Protein AF-A0A225WPC3-F1 (afdb_monomer)

Nearest PDB structures (foldseek):
  5moy-assembly1_B  TM=2.773E-01  e=9.665E-02  Homo sapiens
  4jra-assembly1_D  TM=2.714E-01  e=3.408E-01  Homo sapiens
  7uib-assembly1_F  TM=2.631E-01  e=2.078E+00  Homo sapiens
  5jmc-assembly4_H  TM=1.679E-01  e=4.243E-01  Rattus norvegicus
  8jle-assembly1_A  TM=2.451E-01  e=2.588E+00  Homo sapiens

Foldseek 3Di:
DDWDAFDDDDDDDDDDTEGGEDEAEPPDAEEAAQAEAEQAEDEEHAEDHYHAQADYPVVNGGPLDADQRYAYEQYEDEQYAYEYQEHDDADHALNRYYNYYYYNHHYPHDHDDHDNYDPPDDD

Sequence (123 aa):
MYSEIGRFVRENRPHPVNGVRIKTIIGKQGTVTGASYTQNALANVKNAIVIHSDYSKDKGGYTGDASRLVEITDITVAGLSGIADNVYDILVNPKAISGWTFSGITVKGNSRSCSGEPSDVKC

Mean predicted alig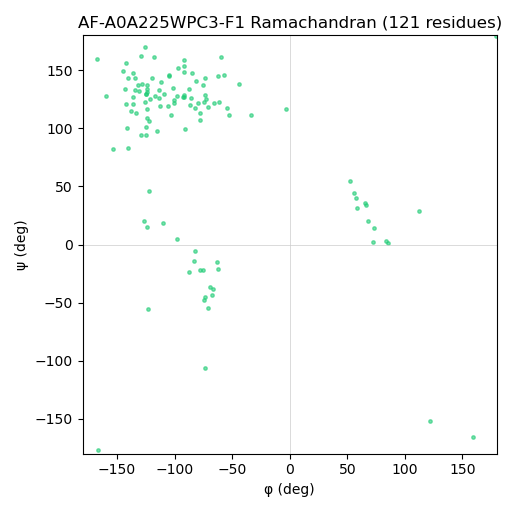ned error: 5.3 Å

Radius of gyration: 13.69 Å; Cα contacts (8 Å, |Δi|>4): 324; chains: 1; bounding box: 31×28×37 Å

Solvent-accessible surface area (backbone atoms only — not comparable to full-atom values): 6737 Å² total; per-residue (Å²): 124,52,74,50,68,47,75,91,71,75,92,88,69,86,86,82,45,43,32,44,37,39,42,32,48,55,98,39,76,53,73,48,65,66,51,72,50,68,70,44,76,40,81,77,22,53,30,37,34,33,40,34,19,18,31,34,78,90,76,71,40,74,70,88,59,46,36,57,52,40,32,46,30,41,34,36,41,31,40,36,32,38,34,20,61,21,45,40,47,32,39,35,25,56,88,20,51,40,67,60,45,74,42,64,74,55,56,49,51,42,77,76,42,76,39,45,67,56,91,83,50,88,120

Secondary structure (DSSP, 8-state):
-EEEEPP---S---S--EEEEEEEETT--EEEE--EEES-EEEEEEEEEEEEEEEETTTTEE-S---SSEEEES-EEES-EEEEEEEEEEE--GGGEE--EEE--EEEEE--EEES--TT---

pLDDT: mean 87.74, std 15.33, range [38.91, 97.88]

Structure (mmCIF, N/CA/C/O backbone):
data_AF-A0A225WPC3-F1
#
_entry.id   AF-A0A225WPC3-F1
#
loop_
_atom_site.group_PDB
_atom_site.id
_atom_site.type_symbol
_atom_site.label_atom_id
_atom_site.label_alt_id
_atom_site.label_comp_id
_atom_site.label_asym_id
_atom_site.label_entity_id
_atom_site.label_seq_id
_atom_site.pdbx_PDB_ins_code
_atom_site.Cartn_x
_atom_site.Cartn_y
_atom_site.Cartn_z
_atom_site.occupancy
_atom_site.B_iso_or_equiv
_atom_site.auth_seq_id
_atom_site.auth_comp_id
_atom_site.auth_asym_id
_atom_site.auth_atom_id
_atom_site.pdbx_PDB_model_num
ATOM 1 N N . MET A 1 1 ? 2.282 -12.640 -8.093 1.00 56.16 1 MET A N 1
ATOM 2 C CA . MET A 1 1 ? 1.499 -11.635 -7.350 1.00 56.16 1 MET A CA 1
ATOM 3 C C . MET A 1 1 ? 0.992 -12.294 -6.081 1.00 56.16 1 MET A C 1
ATOM 5 O O . MET A 1 1 ? 0.623 -13.457 -6.168 1.00 56.16 1 MET A O 1
ATOM 9 N N . TYR A 1 2 ? 1.051 -11.621 -4.930 1.00 57.62 2 TYR A N 1
ATOM 10 C CA . TYR A 1 2 ? 0.551 -12.169 -3.663 1.00 57.62 2 TYR A CA 1
ATOM 11 C C . TYR A 1 2 ? -0.201 -11.067 -2.907 1.00 57.62 2 TYR A C 1
ATOM 13 O O . TYR A 1 2 ? 0.406 -10.067 -2.519 1.00 57.62 2 TYR A O 1
ATOM 21 N N . SER A 1 3 ? -1.507 -11.247 -2.721 1.00 58.72 3 SER A N 1
ATOM 22 C CA . SER A 1 3 ? -2.320 -10.480 -1.778 1.00 58.72 3 SER A CA 1
ATOM 23 C C . SER A 1 3 ? -2.700 -11.406 -0.624 1.00 58.72 3 SER A C 1
ATOM 25 O O . SER A 1 3 ? -3.118 -12.543 -0.833 1.00 58.72 3 SER A O 1
ATOM 27 N N . GLU A 1 4 ? -2.481 -10.953 0.605 1.00 58.50 4 GLU A N 1
ATOM 28 C CA . GLU A 1 4 ? -2.728 -11.742 1.811 1.00 58.50 4 GLU A CA 1
ATOM 29 C C . GLU A 1 4 ? -3.318 -10.836 2.892 1.00 58.50 4 GLU A C 1
ATOM 31 O O . GLU A 1 4 ? -2.921 -9.680 3.043 1.00 58.50 4 GLU A O 1
ATOM 36 N N . ILE A 1 5 ? -4.239 -11.385 3.677 1.00 55.06 5 ILE A N 1
ATOM 37 C CA . ILE A 1 5 ? -4.651 -10.802 4.954 1.00 55.06 5 ILE A CA 1
ATOM 38 C C . ILE A 1 5 ? -3.879 -11.550 6.031 1.00 55.06 5 ILE A C 1
ATOM 40 O O . ILE A 1 5 ? -3.896 -12.785 6.062 1.00 55.06 5 ILE A O 1
ATOM 44 N N . GLY A 1 6 ? -3.196 -10.824 6.913 1.00 52.50 6 GLY A N 1
ATOM 45 C CA . GLY A 1 6 ? -2.623 -11.404 8.118 1.00 52.50 6 GLY A CA 1
ATOM 46 C C . GLY A 1 6 ? -3.696 -12.140 8.909 1.00 52.50 6 GLY A C 1
ATOM 47 O O . GLY A 1 6 ? -4.677 -11.552 9.359 1.00 52.50 6 GLY A O 1
ATOM 48 N N . ARG A 1 7 ? -3.523 -13.452 9.067 1.00 44.00 7 ARG A N 1
ATOM 49 C CA . ARG A 1 7 ? -4.407 -14.289 9.876 1.00 44.00 7 ARG A CA 1
ATOM 50 C C . ARG A 1 7 ? -4.360 -13.795 11.325 1.00 44.00 7 ARG A C 1
ATOM 52 O O . ARG A 1 7 ? -3.288 -13.794 11.927 1.00 44.00 7 ARG A O 1
ATOM 59 N N . PHE A 1 8 ? -5.515 -13.430 11.883 1.00 46.72 8 PHE A N 1
ATOM 60 C CA . PHE A 1 8 ? -5.715 -13.251 13.322 1.00 46.72 8 PHE A CA 1
ATOM 61 C C . PHE A 1 8 ? -5.250 -14.521 14.041 1.00 46.72 8 PHE A C 1
ATOM 63 O O . PHE A 1 8 ? -5.869 -15.577 13.890 1.00 46.72 8 PHE A O 1
ATOM 70 N N . VAL A 1 9 ? -4.157 -14.461 14.798 1.00 41.22 9 VAL A N 1
ATOM 71 C CA . VAL A 1 9 ? -3.727 -15.593 15.623 1.00 41.22 9 VAL A CA 1
ATOM 72 C C . VAL A 1 9 ? -3.358 -15.100 17.011 1.00 41.22 9 VAL A C 1
ATOM 74 O O . VAL A 1 9 ? -2.662 -14.104 17.175 1.00 41.22 9 VAL A O 1
ATOM 77 N N . ARG A 1 10 ? -3.896 -15.851 17.974 1.00 38.91 10 ARG A N 1
ATOM 78 C CA . ARG A 1 10 ? -3.748 -15.761 19.422 1.00 38.91 10 ARG A CA 1
ATOM 79 C C . ARG A 1 10 ? -2.290 -15.530 19.826 1.00 38.91 10 ARG A C 1
ATOM 81 O O . ARG A 1 10 ? -1.387 -16.140 19.259 1.00 38.91 10 ARG A O 1
ATOM 88 N N . GLU A 1 11 ? -2.140 -14.637 20.798 1.00 42.38 11 GLU A N 1
ATOM 89 C CA . GLU A 1 11 ? -1.062 -14.508 21.784 1.00 42.38 11 GLU A CA 1
ATOM 90 C C . GLU A 1 11 ? -0.011 -15.638 21.688 1.00 42.38 11 GLU A C 1
ATOM 92 O O . GLU A 1 11 ? -0.357 -16.802 21.887 1.00 42.38 11 GLU A O 1
ATOM 97 N N . ASN A 1 12 ? 1.248 -15.287 21.362 1.00 43.25 12 ASN A N 1
ATOM 98 C CA . ASN A 1 12 ? 2.470 -16.133 21.343 1.00 43.25 12 ASN A CA 1
ATOM 99 C C . ASN A 1 12 ? 3.139 -16.467 19.985 1.00 43.25 12 ASN A C 1
ATOM 101 O O . ASN A 1 12 ? 3.843 -17.473 19.887 1.00 43.25 12 ASN A O 1
ATOM 105 N N . ARG A 1 13 ? 3.045 -15.621 18.944 1.00 48.22 13 ARG A N 1
ATOM 106 C CA . ARG A 1 13 ? 4.026 -15.652 17.829 1.00 48.22 13 ARG A CA 1
ATOM 107 C C . ARG A 1 13 ? 5.068 -14.530 17.967 1.00 48.22 13 ARG A C 1
ATOM 109 O O . ARG A 1 13 ? 4.662 -13.389 18.173 1.00 48.22 13 ARG A O 1
ATOM 116 N N . PRO A 1 14 ? 6.378 -14.798 17.781 1.00 48.72 14 PRO A N 1
ATOM 117 C CA . PRO A 1 14 ? 7.379 -13.738 17.693 1.00 48.72 14 PRO A CA 1
ATOM 118 C C . PRO A 1 14 ? 7.115 -12.926 16.416 1.00 48.72 14 PRO A C 1
ATOM 120 O O . PRO A 1 14 ? 7.037 -13.495 15.330 1.00 48.72 14 PRO A O 1
ATOM 123 N N . HIS A 1 15 ? 6.888 -11.620 16.579 1.00 55.56 15 HIS A N 1
ATOM 124 C CA . HIS A 1 15 ? 6.484 -10.625 15.574 1.00 55.56 15 HIS A CA 1
ATOM 125 C C . HIS A 1 15 ? 7.063 -10.870 14.161 1.00 55.56 15 HIS A C 1
ATOM 127 O O . HIS A 1 15 ? 8.269 -10.718 13.958 1.00 55.56 15 HIS A O 1
ATOM 133 N N . PRO A 1 16 ? 6.216 -11.227 13.165 1.00 57.97 16 PRO A N 1
ATOM 134 C CA . PRO A 1 16 ? 5.883 -10.269 12.103 1.00 57.97 16 PRO A CA 1
ATOM 135 C C . PRO A 1 16 ? 4.498 -10.546 11.477 1.00 57.97 16 PRO A C 1
ATOM 137 O O . PRO A 1 16 ? 4.393 -11.175 10.422 1.00 57.97 16 PRO A O 1
ATOM 140 N N . VAL A 1 17 ? 3.411 -10.092 12.094 1.00 77.06 17 VAL A N 1
ATOM 141 C CA . VAL A 1 17 ? 2.109 -10.072 11.407 1.00 77.06 17 VAL A CA 1
ATOM 142 C C . VAL A 1 17 ? 1.843 -8.654 10.920 1.00 77.06 17 VAL A C 1
ATOM 144 O O . VAL A 1 17 ? 1.897 -7.712 11.702 1.00 77.06 17 VAL A O 1
ATOM 147 N N . ASN A 1 18 ? 1.647 -8.504 9.611 1.00 86.00 18 ASN A N 1
ATOM 148 C CA . ASN A 1 18 ? 1.041 -7.317 9.011 1.00 86.00 18 ASN A CA 1
ATOM 149 C C . ASN A 1 18 ? -0.469 -7.580 8.912 1.00 86.00 18 ASN A C 1
ATOM 151 O O . ASN A 1 18 ? -0.857 -8.742 8.811 1.00 86.00 18 ASN A O 1
ATOM 155 N N . GLY A 1 19 ? -1.298 -6.540 8.918 1.00 90.50 19 GLY A N 1
ATOM 156 C CA . GLY A 1 19 ? -2.736 -6.637 8.677 1.00 90.50 19 GLY A CA 1
ATOM 157 C C . GLY A 1 19 ? -3.042 -6.904 7.202 1.00 90.50 19 GLY A C 1
ATOM 158 O O . GLY A 1 19 ? -2.833 -8.008 6.699 1.00 90.50 19 GLY A O 1
ATOM 159 N N . VAL A 1 20 ? -3.533 -5.892 6.492 1.00 93.25 20 VAL A N 1
ATOM 160 C CA . VAL A 1 20 ? -3.730 -5.951 5.038 1.00 93.25 20 VAL A CA 1
ATOM 161 C C . VAL A 1 20 ? -2.370 -5.874 4.348 1.00 93.25 20 VAL A C 1
ATOM 163 O O . VAL A 1 20 ? -1.588 -4.966 4.632 1.00 93.25 20 VAL A O 1
ATOM 166 N N . ARG A 1 21 ? -2.073 -6.812 3.438 1.00 94.25 21 ARG A N 1
ATOM 167 C CA . ARG A 1 21 ? -0.820 -6.803 2.676 1.00 94.25 21 ARG A CA 1
ATOM 168 C C . ARG A 1 21 ? -1.016 -7.107 1.194 1.00 94.25 21 ARG A C 1
ATOM 170 O O . ARG A 1 21 ? -1.388 -8.217 0.814 1.00 94.25 21 ARG A O 1
ATOM 177 N N . ILE A 1 22 ? -0.614 -6.160 0.354 1.00 95.31 22 ILE A N 1
ATOM 178 C CA . ILE A 1 22 ? -0.465 -6.328 -1.093 1.00 95.31 22 ILE A CA 1
ATOM 179 C C . ILE A 1 22 ? 1.008 -6.121 -1.446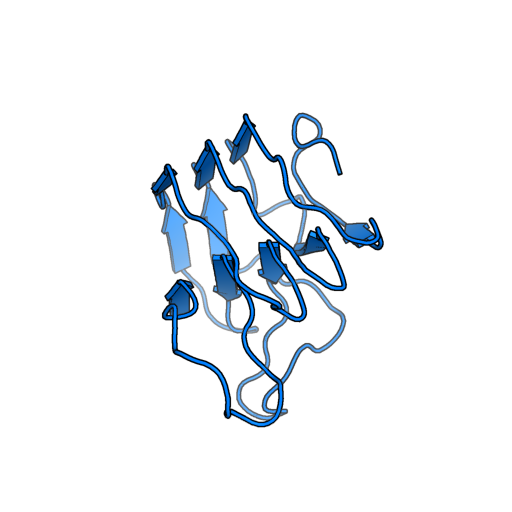 1.00 95.31 22 ILE A C 1
ATOM 181 O O . ILE A 1 22 ? 1.619 -5.124 -1.067 1.00 95.31 22 ILE A O 1
ATOM 185 N N . LYS A 1 23 ? 1.597 -7.078 -2.167 1.00 94.50 23 LYS A N 1
ATOM 186 C CA . LYS A 1 23 ? 2.966 -6.955 -2.682 1.00 94.50 23 LYS A CA 1
ATOM 187 C C . LYS A 1 23 ? 3.063 -7.435 -4.125 1.00 94.50 23 LYS A C 1
ATOM 189 O O . LYS A 1 23 ? 2.681 -8.569 -4.445 1.00 94.50 23 LYS A O 1
ATOM 194 N N . THR A 1 24 ? 3.611 -6.594 -4.994 1.00 95.94 24 THR A N 1
ATOM 195 C CA . THR A 1 24 ? 3.896 -6.953 -6.388 1.00 95.94 24 THR A CA 1
ATOM 196 C C . THR A 1 24 ? 5.389 -7.190 -6.582 1.00 95.94 24 THR A C 1
ATOM 198 O O . THR A 1 24 ? 6.224 -6.628 -5.876 1.00 95.94 24 THR A O 1
ATOM 201 N N . ILE A 1 25 ? 5.717 -8.133 -7.469 1.00 95.44 25 ILE A N 1
ATOM 202 C CA . ILE A 1 25 ? 7.092 -8.599 -7.663 1.00 95.44 25 ILE A CA 1
ATOM 203 C C . ILE A 1 25 ? 7.723 -7.768 -8.774 1.00 95.44 25 ILE A C 1
ATOM 205 O O . ILE A 1 25 ? 7.177 -7.727 -9.878 1.00 95.44 25 ILE A O 1
ATOM 209 N N . ILE A 1 26 ? 8.882 -7.172 -8.507 1.00 95.31 26 ILE A N 1
ATOM 210 C CA . ILE A 1 26 ? 9.636 -6.419 -9.515 1.00 95.31 26 ILE A CA 1
ATOM 211 C C . ILE A 1 26 ? 9.968 -7.288 -10.739 1.00 95.31 26 ILE A C 1
ATOM 213 O O . ILE A 1 26 ? 10.181 -8.498 -10.634 1.00 95.31 26 ILE A O 1
ATOM 217 N N . GLY A 1 27 ? 9.982 -6.678 -11.925 1.00 94.38 27 GLY A N 1
ATOM 218 C CA . GLY A 1 27 ? 10.271 -7.376 -13.185 1.00 94.38 27 GLY A CA 1
ATOM 219 C C . GLY A 1 27 ? 9.161 -8.314 -13.681 1.00 94.38 27 GLY A C 1
ATOM 220 O O . GLY A 1 27 ? 9.336 -8.973 -14.705 1.00 94.38 27 GLY A O 1
ATOM 221 N N . LYS A 1 28 ? 8.017 -8.398 -12.988 1.00 94.56 28 LYS A N 1
ATOM 222 C CA . LYS A 1 28 ? 6.827 -9.122 -13.457 1.00 94.56 28 LYS A CA 1
ATOM 223 C C . LYS A 1 28 ? 5.765 -8.140 -13.930 1.00 94.56 28 LYS A C 1
ATOM 225 O O . LYS A 1 28 ? 5.618 -7.076 -13.345 1.00 94.56 28 LYS A O 1
ATOM 230 N N . GLN A 1 29 ? 5.030 -8.525 -14.968 1.00 95.69 29 GLN A N 1
ATOM 231 C CA . GLN A 1 29 ? 3.855 -7.799 -15.443 1.00 95.69 29 GLN A CA 1
ATOM 232 C C . GLN A 1 29 ? 2.575 -8.416 -14.869 1.00 95.69 29 GLN A C 1
ATOM 234 O O . GLN A 1 29 ? 2.553 -9.616 -14.577 1.00 95.69 29 GLN A O 1
ATOM 239 N N . GLY A 1 30 ? 1.524 -7.615 -14.698 1.00 93.81 30 GLY A N 1
ATOM 240 C CA . GLY A 1 30 ? 0.203 -8.101 -14.293 1.00 93.81 30 GLY A CA 1
ATOM 241 C C . GLY A 1 30 ? -0.677 -7.019 -13.674 1.00 93.81 30 GLY A C 1
ATOM 242 O O . GLY A 1 30 ? -0.344 -5.840 -13.730 1.00 93.81 30 GLY A O 1
ATOM 243 N N . THR A 1 31 ? -1.762 -7.441 -13.026 1.00 94.31 31 THR A N 1
ATOM 244 C CA . THR A 1 31 ? -2.731 -6.531 -12.400 1.00 94.31 31 THR A CA 1
ATOM 245 C C . THR A 1 31 ? -3.264 -7.125 -11.098 1.00 94.31 31 THR A C 1
ATOM 247 O O . THR A 1 31 ? -3.645 -8.295 -11.052 1.00 94.31 31 THR A O 1
ATOM 250 N N . VAL A 1 32 ? -3.313 -6.307 -10.049 1.00 95.31 32 VAL A N 1
ATOM 251 C CA . VAL A 1 32 ? -4.097 -6.492 -8.825 1.00 95.31 32 VAL A CA 1
ATOM 252 C C . VAL A 1 32 ? -5.298 -5.561 -8.948 1.00 95.31 32 VAL A C 1
ATOM 254 O O . VAL A 1 32 ? -5.116 -4.354 -8.907 1.00 95.31 32 VAL A O 1
ATOM 257 N N . THR A 1 33 ? -6.510 -6.087 -9.098 1.00 95.50 33 THR A N 1
ATOM 258 C CA . THR A 1 33 ? -7.721 -5.253 -9.179 1.00 95.50 33 THR A CA 1
ATOM 259 C C . THR A 1 33 ? -8.850 -5.830 -8.333 1.00 95.50 33 THR A C 1
ATOM 261 O O . THR A 1 33 ? -8.930 -7.049 -8.154 1.00 95.50 33 THR A O 1
ATOM 264 N N . GLY A 1 34 ? -9.687 -4.959 -7.769 1.00 92.38 34 GLY A N 1
ATOM 265 C CA . GLY A 1 34 ? -10.935 -5.323 -7.095 1.00 92.38 34 GLY A CA 1
ATOM 266 C C . GLY A 1 34 ? -10.769 -5.983 -5.725 1.00 92.38 34 GLY A C 1
ATOM 267 O O . GLY A 1 34 ? -11.716 -6.579 -5.208 1.00 92.38 34 GLY A O 1
ATOM 268 N N . ALA A 1 35 ? -9.577 -5.929 -5.122 1.00 93.38 35 ALA A N 1
ATOM 269 C CA . ALA A 1 35 ? -9.356 -6.515 -3.803 1.00 93.38 35 ALA A CA 1
ATOM 270 C C . ALA A 1 35 ? -10.043 -5.670 -2.719 1.00 93.38 35 ALA A C 1
ATOM 272 O O . ALA A 1 35 ? -9.776 -4.475 -2.588 1.00 93.38 35 ALA A O 1
ATOM 273 N N . SER A 1 36 ? -10.898 -6.305 -1.914 1.00 93.38 36 SER A N 1
ATOM 274 C CA . SER A 1 36 ? -11.676 -5.641 -0.867 1.00 93.38 36 SER A CA 1
ATOM 275 C C . SER A 1 36 ? -11.450 -6.277 0.503 1.00 93.38 36 SER A C 1
ATOM 277 O O . SER A 1 36 ? -11.547 -7.494 0.669 1.00 93.38 36 SER A O 1
ATOM 279 N N . TYR A 1 37 ? -11.150 -5.434 1.490 1.00 92.62 37 TYR A N 1
ATOM 280 C CA . TYR A 1 37 ? -10.854 -5.795 2.872 1.00 92.62 37 TYR A CA 1
ATOM 281 C C . TYR A 1 37 ? -11.796 -5.036 3.805 1.00 92.62 37 TYR A C 1
ATOM 283 O O . TYR A 1 37 ? -11.528 -3.898 4.193 1.00 92.62 37 TYR A O 1
ATOM 291 N N . THR A 1 38 ? -12.910 -5.664 4.172 1.00 92.94 38 THR A N 1
ATOM 292 C CA . THR A 1 38 ? -13.984 -5.018 4.940 1.00 92.94 38 THR A CA 1
ATOM 293 C C . THR A 1 38 ? -14.099 -5.574 6.355 1.00 92.94 38 THR A C 1
ATOM 295 O O . THR A 1 38 ? -14.027 -6.787 6.535 1.00 92.94 38 THR A O 1
ATOM 298 N N . GLN A 1 39 ? -14.335 -4.706 7.343 1.00 91.25 39 GLN A N 1
ATOM 299 C CA . GLN A 1 39 ? -14.687 -5.069 8.728 1.00 91.25 39 GLN A CA 1
ATOM 300 C C . GLN A 1 39 ? -13.653 -5.974 9.423 1.00 91.25 39 GLN A C 1
ATOM 302 O O . GLN A 1 39 ? -13.996 -6.906 10.149 1.00 91.25 39 GLN A O 1
ATOM 307 N N . ASN A 1 40 ? -12.367 -5.697 9.201 1.00 87.12 40 ASN A N 1
ATOM 308 C CA . ASN A 1 40 ? -11.278 -6.431 9.839 1.00 87.12 40 ASN A CA 1
ATOM 309 C C . ASN A 1 40 ? -10.845 -5.740 11.143 1.00 87.12 40 ASN A C 1
ATOM 311 O O . ASN A 1 40 ? -10.877 -4.515 11.263 1.00 87.12 40 ASN A O 1
ATOM 315 N N . ALA A 1 41 ? -10.386 -6.527 12.110 1.00 90.06 41 ALA A N 1
ATOM 316 C CA . ALA A 1 41 ? -9.843 -6.053 13.379 1.00 90.06 41 ALA A CA 1
ATOM 317 C C . ALA A 1 41 ? -8.388 -6.522 13.530 1.00 90.06 41 A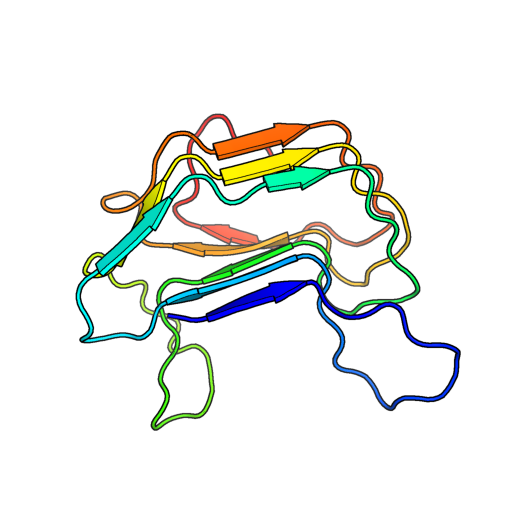LA A C 1
ATOM 319 O O . ALA A 1 41 ? -8.016 -7.605 13.101 1.00 90.06 41 ALA A O 1
ATOM 320 N N . LEU A 1 42 ? -7.521 -5.705 14.106 1.00 88.50 42 LEU A N 1
ATOM 321 C CA . LEU A 1 42 ? -6.099 -6.004 14.245 1.00 88.50 42 LEU A CA 1
ATOM 322 C C . LEU A 1 42 ? -5.747 -6.183 15.716 1.00 88.50 42 LEU A C 1
ATOM 324 O O . LEU A 1 42 ? -6.105 -5.358 16.557 1.00 88.50 42 LEU A O 1
ATOM 328 N N . ALA A 1 43 ? -5.009 -7.247 16.019 1.00 87.12 43 ALA A N 1
ATOM 329 C CA . ALA A 1 43 ? -4.521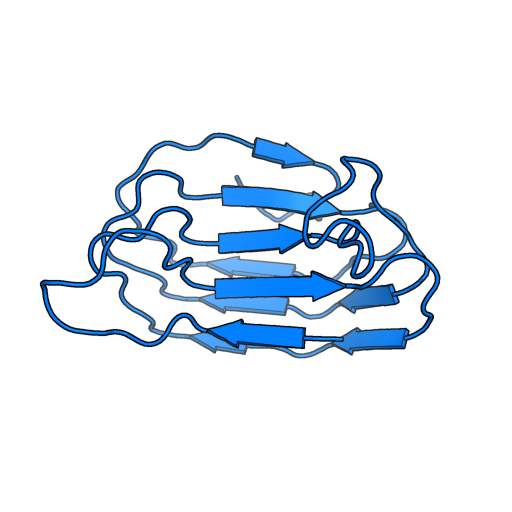 -7.539 17.359 1.00 87.12 43 ALA A CA 1
ATOM 330 C C . ALA A 1 43 ? -2.989 -7.480 17.367 1.00 87.12 43 ALA A C 1
ATOM 332 O O . ALA A 1 43 ? -2.335 -8.450 16.990 1.00 87.12 43 ALA A O 1
ATOM 333 N N . ASN A 1 44 ? -2.437 -6.337 17.788 1.00 85.31 44 ASN A N 1
ATOM 334 C CA . ASN A 1 44 ? -1.002 -6.113 18.009 1.00 85.31 44 ASN A CA 1
ATOM 335 C C . ASN A 1 44 ? -0.120 -6.503 16.806 1.00 85.31 44 ASN A C 1
ATOM 337 O O . ASN A 1 44 ? 0.802 -7.313 16.916 1.00 85.31 44 ASN A O 1
ATOM 341 N N . VAL A 1 45 ? -0.428 -5.935 15.636 1.00 87.75 45 VAL A N 1
ATOM 342 C CA . VAL A 1 45 ? 0.327 -6.167 14.392 1.00 87.75 45 VAL A CA 1
ATOM 343 C C . VAL A 1 45 ? 1.437 -5.132 14.202 1.00 87.75 45 VAL A C 1
ATOM 345 O O . VAL A 1 45 ? 1.367 -4.030 14.733 1.00 87.75 45 VAL A O 1
ATOM 348 N N . LYS A 1 46 ? 2.455 -5.444 13.397 1.00 89.25 46 LYS A N 1
ATOM 349 C CA . LYS A 1 46 ? 3.526 -4.479 13.103 1.00 89.25 46 LYS A CA 1
ATOM 350 C C . LYS A 1 46 ? 3.026 -3.348 12.199 1.00 89.25 46 LYS A C 1
ATOM 352 O O . LYS A 1 46 ? 3.144 -2.179 12.536 1.00 89.25 46 LYS A O 1
ATOM 357 N N . ASN A 1 47 ? 2.446 -3.704 11.056 1.00 91.69 47 ASN A N 1
ATOM 358 C CA . ASN A 1 47 ? 1.897 -2.751 10.092 1.00 91.69 47 ASN A CA 1
ATOM 359 C C . ASN A 1 47 ? 0.432 -3.096 9.823 1.00 91.69 47 ASN A C 1
ATOM 361 O O . ASN A 1 47 ? 0.139 -4.250 9.507 1.00 91.69 47 ASN A O 1
ATOM 365 N N . ALA A 1 48 ? -0.481 -2.133 9.915 1.00 93.94 48 ALA A N 1
ATOM 366 C CA . ALA A 1 48 ? -1.898 -2.371 9.653 1.00 93.94 48 ALA A CA 1
ATOM 367 C C . ALA A 1 48 ? -2.198 -2.516 8.160 1.00 93.94 48 ALA A C 1
ATOM 369 O O . ALA A 1 48 ? -2.864 -3.476 7.772 1.00 93.94 48 ALA A O 1
ATOM 370 N N . ILE A 1 49 ? -1.684 -1.604 7.334 1.00 94.69 49 ILE A N 1
ATOM 371 C CA . ILE A 1 49 ? -1.835 -1.625 5.878 1.00 94.69 49 ILE A CA 1
ATOM 372 C C . ILE A 1 49 ? -0.449 -1.557 5.241 1.00 94.69 49 ILE A C 1
ATOM 374 O O . ILE A 1 49 ? 0.311 -0.623 5.487 1.00 94.69 49 ILE A O 1
ATOM 378 N N . VAL A 1 50 ? -0.136 -2.556 4.415 1.00 94.75 50 VAL A N 1
ATOM 379 C CA . VAL A 1 50 ? 1.108 -2.647 3.647 1.00 94.75 50 VAL A CA 1
ATOM 380 C C . VAL A 1 50 ? 0.783 -2.794 2.170 1.00 94.75 50 VAL A C 1
ATOM 382 O O . VAL A 1 50 ? 0.201 -3.806 1.773 1.00 94.75 50 VAL A O 1
ATOM 385 N N . ILE A 1 51 ? 1.182 -1.829 1.344 1.00 95.75 51 ILE A N 1
ATOM 386 C CA . ILE A 1 51 ? 1.024 -1.929 -0.113 1.00 95.75 51 ILE A CA 1
ATOM 387 C C . ILE A 1 51 ? 2.322 -1.517 -0.792 1.00 95.75 51 ILE A C 1
ATOM 389 O O . ILE A 1 51 ? 2.733 -0.364 -0.730 1.00 95.75 51 ILE A O 1
ATOM 393 N N . HIS A 1 52 ? 2.974 -2.483 -1.431 1.00 96.75 52 HIS A N 1
ATOM 394 C CA . HIS A 1 52 ? 4.305 -2.311 -2.000 1.00 96.75 52 HIS A CA 1
ATOM 395 C C . HIS A 1 52 ? 4.381 -2.835 -3.432 1.00 96.75 52 HIS A C 1
ATOM 397 O O . HIS A 1 52 ? 3.907 -3.937 -3.725 1.00 96.75 52 HIS A O 1
ATOM 403 N N . SER A 1 53 ? 5.039 -2.074 -4.309 1.00 97.31 53 SER A N 1
ATOM 404 C CA . SER A 1 53 ? 5.293 -2.471 -5.707 1.00 97.31 53 SER A CA 1
ATOM 405 C C . SER A 1 53 ? 6.762 -2.779 -6.024 1.00 97.31 53 SER A C 1
ATOM 407 O O . SER A 1 53 ? 7.190 -2.791 -7.178 1.00 97.31 53 SER A O 1
ATOM 409 N N . ASP A 1 54 ? 7.547 -3.023 -4.979 1.00 97.38 54 ASP A N 1
ATOM 410 C CA . ASP A 1 54 ? 9.006 -3.118 -5.011 1.00 97.38 54 ASP A CA 1
ATOM 411 C C . ASP A 1 54 ? 9.526 -4.433 -4.389 1.00 97.38 54 ASP A C 1
ATOM 413 O O . ASP A 1 54 ? 10.678 -4.535 -3.965 1.00 97.38 54 ASP A O 1
ATOM 417 N N . TYR A 1 55 ? 8.685 -5.470 -4.291 1.00 96.25 55 TYR A N 1
ATOM 418 C CA . TYR A 1 55 ? 9.096 -6.723 -3.660 1.00 96.25 55 TYR A CA 1
ATOM 419 C C . TYR A 1 55 ? 10.028 -7.527 -4.574 1.00 96.25 55 TYR A C 1
ATOM 421 O O . TYR A 1 55 ? 9.657 -7.932 -5.679 1.00 96.25 55 TYR A O 1
ATOM 429 N N . SER A 1 56 ? 11.224 -7.835 -4.079 1.00 95.62 56 SER A N 1
ATOM 430 C CA . SER A 1 56 ? 12.173 -8.734 -4.731 1.00 95.62 56 SER A CA 1
ATOM 431 C C . SER A 1 56 ? 12.117 -10.119 -4.094 1.00 95.62 56 SER A C 1
ATOM 433 O O . SER A 1 56 ? 12.327 -10.276 -2.889 1.00 95.62 56 SER A O 1
ATOM 435 N N . LYS A 1 57 ? 11.866 -11.146 -4.919 1.00 92.38 57 LYS A N 1
ATOM 436 C CA . LYS A 1 57 ? 11.970 -12.547 -4.484 1.00 92.38 57 LYS A CA 1
ATOM 437 C C . LYS A 1 57 ? 13.412 -12.925 -4.154 1.00 92.38 57 LYS A C 1
ATOM 439 O O . LYS A 1 57 ? 13.622 -13.607 -3.160 1.00 92.38 57 LYS A O 1
ATOM 444 N N . ASP A 1 58 ? 14.370 -12.425 -4.926 1.00 93.81 58 ASP A N 1
ATOM 445 C CA . ASP A 1 58 ? 15.789 -12.752 -4.762 1.00 93.81 58 ASP A CA 1
ATOM 446 C C . ASP A 1 58 ? 16.363 -12.147 -3.472 1.00 93.81 58 ASP A C 1
ATOM 448 O O . ASP A 1 58 ? 17.135 -12.793 -2.771 1.00 93.81 58 ASP A O 1
ATOM 452 N N . LYS A 1 59 ? 15.926 -10.933 -3.100 1.00 92.56 59 LYS A N 1
ATOM 453 C CA . LYS A 1 59 ? 16.270 -10.293 -1.814 1.00 92.56 59 LYS A CA 1
ATOM 454 C C . LYS A 1 59 ? 15.453 -10.849 -0.640 1.00 92.56 59 LYS A C 1
ATOM 456 O O . LYS A 1 59 ? 15.822 -10.660 0.515 1.00 92.56 59 LYS A O 1
ATOM 461 N N . GLY A 1 60 ? 14.296 -11.449 -0.920 1.00 90.94 60 GLY A N 1
ATOM 462 C CA . GLY A 1 60 ? 13.302 -11.806 0.091 1.00 90.94 60 GLY A CA 1
ATOM 463 C C . GLY A 1 60 ? 12.620 -10.598 0.751 1.00 90.94 60 GLY A C 1
ATOM 464 O O . GLY A 1 60 ? 12.047 -10.741 1.830 1.00 90.94 60 GLY A O 1
ATOM 465 N N . GLY A 1 61 ? 12.648 -9.412 0.129 1.00 91.31 61 GLY A N 1
ATOM 466 C CA . GLY A 1 61 ? 12.196 -8.163 0.749 1.00 91.31 61 GLY A CA 1
ATOM 467 C C . GLY A 1 61 ? 12.015 -6.994 -0.221 1.00 91.31 61 GLY A C 1
ATOM 468 O O . GLY A 1 61 ? 12.173 -7.140 -1.433 1.00 91.31 61 GLY A O 1
ATOM 469 N N . TYR A 1 62 ? 11.674 -5.833 0.337 1.00 94.69 62 TYR A N 1
ATOM 470 C CA . TYR A 1 62 ? 11.439 -4.582 -0.392 1.00 94.69 62 TYR A CA 1
ATOM 471 C C . TYR A 1 62 ? 12.758 -3.941 -0.846 1.00 94.69 62 TYR A C 1
ATOM 473 O O . TYR A 1 62 ? 13.759 -3.962 -0.112 1.00 94.69 62 TYR A O 1
ATOM 481 N N . THR A 1 63 ? 12.804 -3.432 -2.076 1.00 96.62 63 THR A N 1
ATOM 482 C CA . THR A 1 63 ? 14.008 -2.807 -2.649 1.00 96.62 63 THR A CA 1
ATOM 483 C C . THR A 1 63 ? 14.118 -1.320 -2.338 1.00 96.62 63 THR A C 1
ATOM 485 O O . THR A 1 63 ? 15.236 -0.816 -2.320 1.00 96.62 63 THR A O 1
ATOM 488 N N . GLY A 1 64 ? 13.003 -0.647 -2.052 1.00 96.62 64 GLY A N 1
ATOM 489 C CA . GLY A 1 64 ? 12.902 0.809 -1.983 1.00 96.62 64 GLY A CA 1
ATOM 490 C C . GLY A 1 64 ? 12.640 1.471 -3.341 1.00 96.62 64 GLY A C 1
ATOM 491 O O . GLY A 1 64 ? 12.557 2.693 -3.396 1.00 96.62 64 GLY A O 1
ATOM 492 N N . ASP A 1 65 ? 12.501 0.692 -4.422 1.00 97.00 65 ASP A N 1
ATOM 493 C CA . ASP A 1 65 ? 12.293 1.198 -5.785 1.00 97.00 65 ASP A CA 1
ATOM 494 C C . ASP A 1 65 ? 11.024 0.601 -6.413 1.00 97.00 65 ASP A C 1
ATOM 496 O O . ASP A 1 65 ? 10.985 -0.557 -6.846 1.00 97.00 65 ASP A O 1
ATOM 500 N N . ALA A 1 66 ? 9.960 1.404 -6.405 1.00 97.56 66 ALA A N 1
ATOM 501 C CA . ALA A 1 66 ? 8.612 1.021 -6.801 1.00 97.56 66 ALA A CA 1
ATOM 502 C C . ALA A 1 66 ? 8.468 0.810 -8.316 1.00 97.56 66 ALA A C 1
ATOM 504 O O . ALA A 1 66 ? 8.584 1.739 -9.124 1.00 97.56 66 ALA A O 1
ATOM 505 N N . SER A 1 67 ? 8.111 -0.412 -8.716 1.00 97.19 67 SER A N 1
ATOM 506 C CA . SER A 1 67 ? 7.891 -0.761 -10.116 1.00 97.19 67 SER A CA 1
ATOM 507 C C . SER A 1 67 ? 6.474 -0.427 -10.584 1.00 97.19 67 SER A C 1
ATOM 509 O O . SER A 1 67 ? 5.502 -0.573 -9.852 1.00 97.19 67 SER A O 1
ATOM 511 N N . ARG A 1 68 ? 6.343 -0.057 -11.862 1.00 97.31 68 ARG A N 1
ATOM 512 C CA . ARG A 1 68 ? 5.051 0.167 -12.540 1.00 97.31 68 ARG A CA 1
ATOM 513 C C . ARG A 1 68 ? 4.559 -1.015 -13.378 1.00 97.31 68 ARG A C 1
ATOM 515 O O . ARG A 1 68 ? 3.616 -0.862 -14.139 1.00 97.31 68 ARG A O 1
ATOM 522 N N . LEU A 1 69 ? 5.262 -2.149 -13.358 1.00 97.00 69 LEU A N 1
ATOM 523 C CA . LEU A 1 69 ? 4.947 -3.269 -14.255 1.00 97.00 69 LEU A CA 1
ATOM 524 C C . LEU A 1 69 ? 3.695 -4.045 -13.828 1.00 97.00 69 LEU A C 1
ATOM 526 O O . LEU A 1 69 ? 3.089 -4.711 -14.663 1.00 97.00 69 LEU A O 1
ATOM 530 N N . VAL A 1 70 ? 3.319 -3.959 -12.550 1.00 97.50 70 VAL A N 1
ATOM 531 C CA . VAL A 1 70 ? 2.070 -4.525 -12.040 1.00 97.50 70 VAL A CA 1
ATOM 532 C C . VAL A 1 70 ? 1.156 -3.391 -11.611 1.00 97.50 70 VAL A C 1
ATOM 534 O O . VAL A 1 70 ? 1.513 -2.643 -10.702 1.00 97.50 70 VAL A O 1
ATOM 537 N N . GLU A 1 71 ? -0.008 -3.293 -12.240 1.00 97.31 71 GLU A N 1
ATOM 538 C CA . GLU A 1 71 ? -1.039 -2.330 -11.856 1.00 97.31 71 GLU A CA 1
ATOM 539 C C . GLU A 1 71 ? -1.725 -2.766 -10.556 1.00 97.31 71 GLU A C 1
ATOM 541 O O . GLU A 1 71 ? -1.916 -3.960 -10.319 1.00 97.31 71 GLU A O 1
ATOM 546 N N . ILE A 1 72 ? -2.082 -1.816 -9.695 1.00 97.25 72 ILE A N 1
ATOM 547 C CA . ILE A 1 72 ? -2.820 -2.044 -8.451 1.00 97.25 72 ILE A CA 1
ATOM 548 C C . ILE A 1 72 ? -4.001 -1.076 -8.434 1.00 97.25 72 ILE A C 1
ATOM 550 O O . ILE A 1 72 ? -3.858 0.078 -8.027 1.00 97.25 72 ILE A O 1
ATOM 554 N N . THR A 1 73 ? -5.163 -1.535 -8.886 1.00 96.81 73 THR A N 1
ATOM 555 C CA . THR A 1 73 ? -6.358 -0.702 -9.047 1.00 96.81 73 THR A CA 1
ATOM 556 C C . THR A 1 73 ? -7.506 -1.176 -8.165 1.00 96.81 73 THR A C 1
ATOM 558 O O . THR A 1 73 ? -7.514 -2.311 -7.692 1.00 96.81 73 THR A O 1
ATOM 561 N N . ASP A 1 74 ? -8.484 -0.307 -7.927 1.00 96.62 74 ASP A N 1
ATOM 562 C CA . ASP A 1 74 ? -9.785 -0.683 -7.353 1.00 96.62 74 ASP A CA 1
ATOM 563 C C . ASP A 1 74 ? -9.669 -1.416 -6.002 1.00 96.62 74 ASP A C 1
ATOM 565 O O . ASP A 1 74 ? -10.297 -2.450 -5.760 1.00 96.62 74 ASP A O 1
ATOM 569 N N . ILE A 1 75 ? -8.805 -0.903 -5.120 1.00 96.06 75 ILE A N 1
ATOM 570 C CA . ILE A 1 75 ? -8.537 -1.489 -3.802 1.00 96.06 75 ILE A CA 1
ATOM 571 C C . ILE A 1 75 ? -9.447 -0.855 -2.761 1.00 96.06 75 ILE A C 1
ATOM 573 O O . ILE A 1 75 ? -9.445 0.358 -2.584 1.00 96.06 75 ILE A O 1
ATOM 577 N N . THR A 1 76 ? -10.168 -1.670 -1.999 1.00 95.88 76 THR A N 1
ATOM 578 C CA . THR A 1 76 ? -11.004 -1.192 -0.892 1.00 95.88 76 THR A CA 1
ATOM 579 C C . THR A 1 76 ? -10.461 -1.681 0.444 1.00 95.88 76 THR A C 1
ATOM 581 O O . THR A 1 76 ? -10.307 -2.883 0.656 1.00 95.88 76 THR A O 1
ATOM 584 N N . VAL A 1 77 ? -10.225 -0.762 1.380 1.00 95.19 77 VAL A N 1
ATOM 585 C CA . VAL A 1 77 ? -9.988 -1.075 2.797 1.00 95.19 77 VAL A CA 1
ATOM 586 C C . VAL A 1 77 ? -11.010 -0.298 3.615 1.00 95.19 77 VAL A C 1
ATOM 588 O O . VAL A 1 77 ? -10.946 0.927 3.701 1.00 95.19 77 VAL A O 1
ATOM 591 N N . ALA A 1 78 ? -11.981 -1.001 4.194 1.00 96.06 78 ALA A N 1
ATOM 592 C CA . ALA A 1 78 ? -13.114 -0.374 4.866 1.00 96.06 78 ALA A CA 1
ATOM 593 C C . ALA A 1 78 ? -13.352 -0.958 6.263 1.00 96.06 78 ALA A C 1
ATOM 595 O O . ALA A 1 78 ? -13.413 -2.175 6.439 1.00 96.06 78 ALA A O 1
ATOM 596 N N . GLY A 1 79 ? -13.526 -0.100 7.268 1.00 95.62 79 GLY A N 1
ATOM 597 C CA . GLY A 1 79 ? -13.840 -0.529 8.635 1.00 95.62 79 GLY A CA 1
ATOM 598 C C . GLY A 1 79 ? -12.718 -1.336 9.298 1.00 95.62 79 GLY A C 1
ATOM 599 O O . GLY A 1 79 ? -12.999 -2.297 10.012 1.00 95.62 79 GLY A O 1
ATOM 600 N N . LEU A 1 80 ? -11.455 -0.994 9.021 1.00 94.25 80 LEU A N 1
ATOM 601 C CA . LEU A 1 80 ? -10.292 -1.617 9.655 1.00 94.25 80 LEU A CA 1
ATOM 602 C C . LEU A 1 80 ? -10.074 -1.007 11.044 1.00 94.25 80 LEU A C 1
ATOM 604 O O . LEU A 1 80 ? -9.865 0.196 11.156 1.00 94.25 80 LEU A O 1
ATOM 608 N N . SER A 1 81 ? -10.086 -1.819 12.095 1.00 94.31 81 SER A N 1
ATOM 609 C CA . SER A 1 81 ? -9.928 -1.370 13.489 1.00 94.31 81 SER A CA 1
ATOM 610 C C . SER A 1 81 ? -8.801 -2.115 14.205 1.00 94.31 81 SER A C 1
ATOM 612 O O . SER A 1 81 ? -8.288 -3.103 13.685 1.00 94.31 81 SER A O 1
ATOM 614 N N . GLY A 1 82 ? -8.404 -1.674 15.402 1.00 92.44 82 GLY A N 1
ATOM 615 C CA . GLY A 1 82 ? -7.507 -2.437 16.281 1.00 92.44 82 GLY A CA 1
ATOM 616 C C . GLY A 1 82 ? -6.217 -1.712 16.651 1.00 92.44 82 GLY A C 1
ATOM 617 O O . GLY A 1 82 ? -6.202 -0.486 16.739 1.00 92.44 82 GLY A O 1
ATOM 618 N N . ILE A 1 83 ? -5.148 -2.468 16.914 1.00 90.94 83 ILE A N 1
ATOM 619 C CA . ILE A 1 83 ? -3.848 -1.936 17.358 1.00 90.94 83 ILE A CA 1
ATOM 620 C C . ILE A 1 83 ? -2.738 -2.405 16.412 1.00 90.94 83 ILE A C 1
ATOM 622 O O . ILE A 1 83 ? -2.638 -3.599 16.109 1.00 90.94 83 ILE A O 1
ATOM 626 N N . ALA A 1 84 ? -1.900 -1.464 15.976 1.00 92.00 84 ALA A N 1
ATOM 627 C CA . ALA A 1 84 ? -0.698 -1.719 15.194 1.00 92.00 84 ALA A CA 1
ATOM 628 C C . ALA A 1 84 ? 0.448 -0.783 15.603 1.00 92.00 8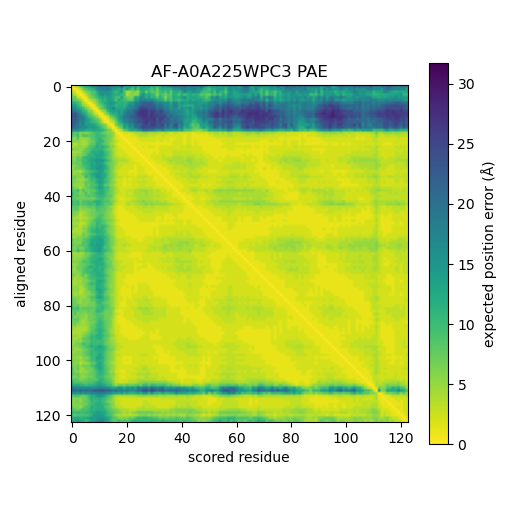4 ALA A C 1
ATOM 630 O O . ALA A 1 84 ? 0.192 0.326 16.065 1.00 92.00 84 ALA A O 1
ATOM 631 N N . ASP A 1 85 ? 1.704 -1.171 15.370 1.00 92.12 85 ASP A N 1
ATOM 632 C CA . ASP A 1 85 ? 2.828 -0.243 15.572 1.00 92.12 85 ASP A CA 1
ATOM 633 C C . ASP A 1 85 ? 2.784 0.895 14.540 1.00 92.12 85 ASP A C 1
ATOM 635 O O . ASP A 1 85 ? 2.955 2.066 14.895 1.00 92.12 85 ASP A O 1
ATOM 639 N N . ASN A 1 86 ? 2.517 0.546 13.274 1.00 92.94 86 ASN A N 1
ATOM 640 C CA . ASN A 1 86 ? 2.363 1.476 12.158 1.00 92.94 86 ASN A CA 1
ATOM 641 C C . ASN A 1 86 ? 1.009 1.286 11.464 1.00 92.94 86 ASN A C 1
ATOM 643 O O . ASN A 1 86 ? 0.627 0.162 11.130 1.00 92.94 86 ASN A O 1
ATOM 647 N N . VAL A 1 87 ? 0.299 2.380 11.190 1.00 94.62 87 VAL A N 1
ATOM 648 C CA . VAL A 1 87 ? -0.967 2.331 10.440 1.00 94.62 87 VAL A CA 1
ATOM 649 C C . VAL A 1 87 ? -0.703 2.066 8.953 1.00 94.62 87 VAL A C 1
ATOM 651 O O . VAL A 1 87 ? -1.324 1.182 8.363 1.00 94.62 87 VAL A O 1
ATOM 654 N N . TYR A 1 88 ? 0.275 2.763 8.371 1.00 95.19 88 TYR A N 1
ATOM 655 C CA . TYR A 1 88 ? 0.593 2.685 6.946 1.00 95.19 88 TYR A CA 1
ATOM 656 C C . TYR A 1 88 ? 2.078 2.403 6.692 1.00 95.19 88 TYR A C 1
ATOM 658 O O . TYR A 1 88 ? 2.946 2.987 7.346 1.00 95.19 88 TYR A O 1
ATOM 666 N N . ASP A 1 89 ? 2.330 1.527 5.719 1.00 95.00 89 ASP A N 1
ATOM 667 C CA . ASP A 1 89 ? 3.628 1.213 5.111 1.00 95.00 89 ASP A CA 1
ATOM 668 C C . ASP A 1 89 ? 3.396 1.025 3.599 1.00 95.00 89 ASP A C 1
ATOM 670 O O . ASP A 1 89 ? 3.086 -0.074 3.124 1.00 95.00 89 ASP A O 1
ATOM 674 N N . ILE A 1 90 ? 3.369 2.142 2.864 1.00 96.50 90 ILE A N 1
ATOM 675 C CA . ILE A 1 90 ? 3.007 2.165 1.442 1.00 96.50 90 ILE A CA 1
ATOM 676 C C . ILE A 1 90 ? 4.151 2.749 0.613 1.00 96.50 90 ILE A C 1
ATOM 678 O O . ILE A 1 90 ? 4.584 3.878 0.841 1.00 96.50 90 ILE A O 1
ATOM 682 N N . LEU A 1 91 ? 4.591 1.984 -0.388 1.00 97.38 91 LEU A N 1
ATOM 683 C CA . LEU A 1 91 ? 5.527 2.422 -1.421 1.00 97.38 91 LEU A CA 1
ATOM 684 C C . LEU A 1 91 ? 5.115 1.837 -2.774 1.00 97.38 91 LEU A C 1
ATOM 686 O O . LEU A 1 91 ? 5.384 0.673 -3.106 1.00 97.38 91 LEU A O 1
ATOM 690 N N . VAL A 1 92 ? 4.458 2.663 -3.578 1.00 97.69 92 VAL A N 1
ATOM 691 C CA . VAL A 1 92 ? 3.964 2.282 -4.901 1.00 97.69 92 VAL A CA 1
ATOM 692 C C . VAL A 1 92 ? 4.383 3.268 -5.978 1.00 97.69 92 VAL A C 1
ATOM 694 O O . VAL A 1 92 ? 4.806 4.386 -5.704 1.00 97.69 92 VAL A O 1
ATOM 697 N N . ASN A 1 93 ? 4.313 2.832 -7.234 1.00 97.88 93 ASN A N 1
ATOM 698 C CA . ASN A 1 93 ? 4.560 3.719 -8.356 1.00 97.88 93 ASN A CA 1
ATOM 699 C C . ASN A 1 93 ? 3.246 4.424 -8.733 1.00 97.88 93 ASN A C 1
ATOM 701 O O . ASN A 1 93 ? 2.309 3.732 -9.139 1.00 97.88 93 ASN A O 1
ATOM 705 N N . PRO A 1 94 ? 3.168 5.768 -8.690 1.00 97.25 94 PRO A N 1
ATOM 706 C CA . PRO A 1 94 ? 1.923 6.499 -8.943 1.00 97.25 94 PRO A CA 1
ATOM 707 C C . PRO A 1 94 ? 1.378 6.311 -10.368 1.00 97.25 94 PRO A C 1
ATOM 709 O O . PRO A 1 94 ? 0.223 6.613 -10.639 1.00 97.25 94 PRO A O 1
ATOM 712 N N . LYS A 1 95 ? 2.192 5.794 -11.300 1.00 97.62 95 LYS A N 1
ATOM 713 C CA . LYS A 1 95 ? 1.772 5.493 -12.679 1.00 97.62 95 LYS A CA 1
ATOM 714 C C . LYS A 1 95 ? 1.065 4.145 -12.837 1.00 97.62 95 LYS A C 1
ATOM 716 O O . LYS A 1 95 ? 0.660 3.826 -13.947 1.00 97.62 95 LYS A O 1
ATOM 721 N N . ALA A 1 96 ? 0.988 3.339 -11.782 1.00 96.75 96 ALA A N 1
ATOM 722 C CA . ALA A 1 96 ? 0.449 1.979 -11.826 1.00 96.75 96 ALA A CA 1
ATOM 723 C C . ALA A 1 96 ? -0.692 1.765 -10.824 1.00 96.75 96 ALA A C 1
ATOM 725 O O . ALA A 1 96 ? -1.025 0.627 -10.511 1.00 96.75 96 ALA A O 1
ATOM 726 N N . ILE A 1 97 ? -1.258 2.838 -10.276 1.00 97.56 97 ILE A N 1
ATOM 727 C CA . ILE A 1 97 ? -2.233 2.785 -9.185 1.00 97.56 97 ILE A CA 1
ATOM 728 C C . ILE A 1 97 ? -3.412 3.710 -9.473 1.00 97.56 97 ILE A C 1
ATOM 730 O O . ILE A 1 97 ? -3.240 4.777 -10.059 1.00 97.56 97 ILE A O 1
ATOM 734 N N . SER A 1 98 ? -4.614 3.289 -9.080 1.00 97.38 98 SER A N 1
ATOM 735 C CA . SER A 1 98 ? -5.846 4.079 -9.212 1.00 97.38 98 SER A CA 1
ATOM 736 C C . SER A 1 98 ? -6.996 3.469 -8.404 1.00 97.38 98 SER A C 1
ATOM 738 O O . SER A 1 98 ? -6.971 2.289 -8.063 1.00 97.38 98 SER A O 1
ATOM 740 N N . GLY A 1 99 ? -8.024 4.263 -8.091 1.00 96.38 99 GLY A N 1
ATOM 741 C CA . GLY A 1 99 ? -9.288 3.749 -7.546 1.00 96.38 99 GLY A CA 1
ATOM 742 C C . GLY A 1 99 ? -9.187 3.126 -6.150 1.00 96.38 99 GLY A C 1
ATOM 743 O O . GLY A 1 99 ? -9.878 2.152 -5.865 1.00 96.38 99 GLY A O 1
ATOM 744 N N . TRP A 1 100 ? -8.312 3.625 -5.272 1.00 97.12 100 TRP A N 1
ATOM 745 C CA . TRP A 1 100 ? -8.235 3.099 -3.906 1.00 97.12 100 TRP A CA 1
ATOM 746 C C . TRP A 1 100 ? -9.217 3.823 -2.992 1.00 97.12 100 TRP A C 1
ATOM 748 O O . TRP A 1 100 ? -9.279 5.042 -2.973 1.00 97.12 100 TRP A O 1
ATOM 758 N N . THR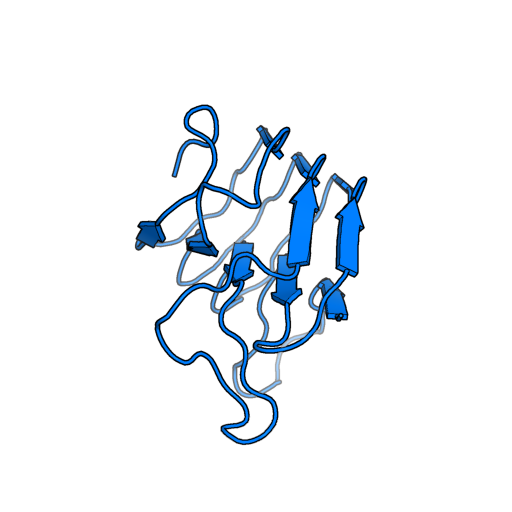 A 1 101 ? -9.960 3.072 -2.185 1.00 96.06 101 THR A N 1
ATOM 759 C CA . THR A 1 101 ? -10.906 3.614 -1.208 1.00 96.06 101 THR A CA 1
ATOM 760 C C . THR A 1 101 ? -10.548 3.125 0.186 1.00 96.06 101 THR A C 1
ATOM 762 O O . THR A 1 101 ? -10.781 1.961 0.525 1.00 96.06 101 THR A O 1
ATOM 765 N N . PHE A 1 10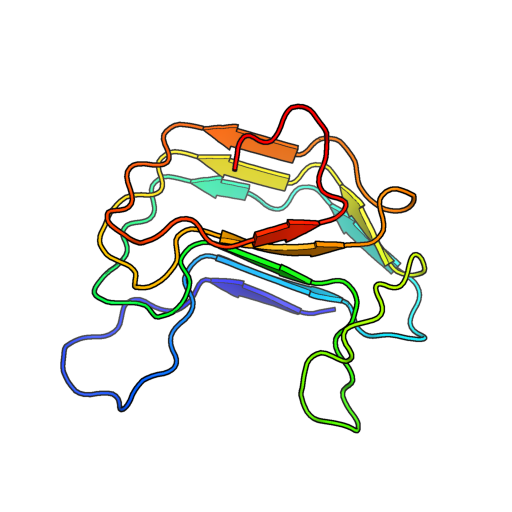2 ? -9.994 4.016 1.012 1.00 95.12 102 PHE A N 1
ATOM 766 C CA . PHE A 1 102 ? -9.725 3.752 2.428 1.00 95.12 102 PHE A CA 1
ATOM 767 C C . PHE A 1 102 ? -10.745 4.495 3.290 1.00 95.12 102 PHE A C 1
ATOM 769 O O . PHE A 1 102 ? -10.845 5.719 3.240 1.00 95.12 102 PHE A O 1
ATOM 776 N N . SER A 1 103 ? -11.526 3.760 4.081 1.00 95.62 103 SER A N 1
ATOM 777 C CA . SER A 1 103 ? -12.604 4.337 4.892 1.00 95.62 103 SER A CA 1
ATOM 778 C C . SER A 1 103 ? -12.767 3.625 6.233 1.00 95.62 103 SER A C 1
ATOM 780 O O . SER A 1 103 ? -12.488 2.437 6.371 1.00 95.62 103 SER A O 1
ATOM 782 N N . GLY A 1 104 ? -13.206 4.352 7.264 1.00 95.44 104 GLY A N 1
ATOM 783 C CA . GLY A 1 104 ? -13.428 3.769 8.593 1.00 95.44 104 GLY A CA 1
ATOM 784 C C . GLY A 1 104 ? -12.178 3.128 9.215 1.00 95.44 104 GLY A C 1
ATOM 785 O O . GLY A 1 104 ? -12.299 2.136 9.932 1.00 95.44 104 GLY A O 1
ATOM 786 N N . ILE A 1 105 ? -10.985 3.657 8.917 1.00 94.44 105 ILE A N 1
ATOM 787 C CA . ILE A 1 105 ? -9.722 3.179 9.488 1.00 94.44 105 ILE A CA 1
ATOM 788 C C . ILE A 1 105 ? -9.597 3.724 10.915 1.00 94.44 105 ILE A C 1
ATOM 790 O O . ILE A 1 105 ? -9.376 4.911 11.132 1.00 94.44 105 ILE A O 1
ATOM 794 N N . THR A 1 106 ? -9.777 2.845 11.894 1.00 94.81 106 THR A N 1
ATOM 795 C CA . THR A 1 106 ? -9.804 3.126 13.339 1.00 94.81 106 THR A CA 1
ATOM 796 C C . THR A 1 106 ? -8.728 2.311 14.062 1.00 94.81 106 THR A C 1
ATOM 798 O O . THR A 1 106 ? -8.966 1.653 15.077 1.00 94.81 106 THR A O 1
ATOM 801 N N . VAL A 1 107 ? -7.520 2.317 13.498 1.00 93.88 107 VAL A N 1
ATOM 802 C CA . VAL A 1 107 ? -6.354 1.623 14.052 1.00 93.88 107 VAL A CA 1
ATOM 803 C C . VAL A 1 107 ? -5.577 2.566 14.965 1.00 93.88 107 VAL A C 1
ATOM 805 O O . VAL A 1 107 ? -5.207 3.666 14.565 1.00 93.88 107 VAL A O 1
ATOM 808 N N . LYS A 1 108 ? -5.290 2.120 16.187 1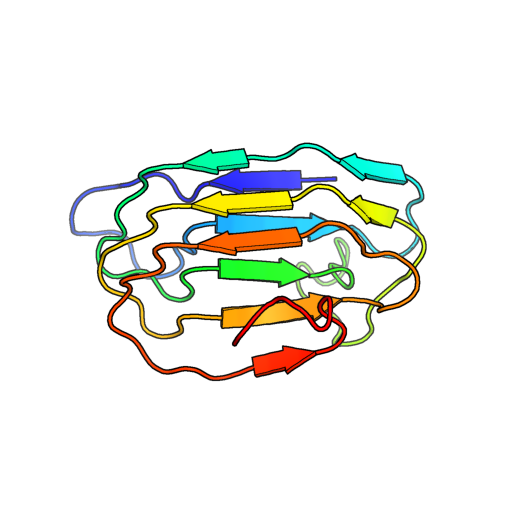.00 94.00 108 LYS A N 1
ATOM 809 C CA . LYS A 1 108 ? -4.363 2.790 17.103 1.00 94.00 108 LYS A CA 1
ATOM 810 C C . LYS A 1 108 ? -2.934 2.388 16.742 1.00 94.00 108 LYS A C 1
ATOM 812 O O . LYS A 1 108 ? -2.604 1.210 16.841 1.00 94.00 108 LYS A O 1
ATOM 817 N N . GLY A 1 109 ? -2.113 3.352 16.341 1.00 91.88 109 GLY A N 1
ATOM 818 C CA . GLY A 1 109 ? -0.716 3.149 15.961 1.00 91.88 109 GLY A CA 1
ATOM 819 C C . GLY A 1 109 ? -0.054 4.451 15.526 1.00 91.88 109 GLY A C 1
ATOM 820 O O . GLY A 1 109 ? -0.702 5.496 15.504 1.00 91.88 109 GLY A O 1
ATOM 821 N N . ASN A 1 110 ? 1.226 4.396 15.164 1.00 88.81 110 ASN A N 1
ATOM 822 C CA . ASN A 1 110 ? 1.914 5.547 14.581 1.00 88.81 110 ASN A CA 1
ATOM 823 C C . ASN A 1 110 ? 1.597 5.651 13.080 1.00 88.81 110 ASN A C 1
ATOM 825 O O . ASN A 1 110 ? 1.595 4.645 12.370 1.00 88.81 110 ASN A O 1
ATOM 829 N N . SER A 1 111 ? 1.399 6.860 12.561 1.00 76.00 111 SER A N 1
ATOM 830 C CA . SER A 1 111 ? 1.393 7.100 11.110 1.00 76.00 111 SER A CA 1
ATOM 831 C C . SER A 1 111 ? 2.832 7.321 10.649 1.00 76.00 111 SER A C 1
ATOM 833 O O . SER A 1 111 ? 3.521 8.148 11.246 1.00 76.00 111 SER A O 1
ATOM 835 N N . ARG A 1 112 ? 3.329 6.579 9.647 1.00 67.38 112 ARG A N 1
ATOM 836 C CA . ARG A 1 112 ? 4.742 6.702 9.236 1.00 67.38 112 ARG A CA 1
ATOM 837 C C . ARG A 1 112 ? 4.982 7.049 7.773 1.00 67.38 112 ARG A C 1
ATOM 839 O O . ARG A 1 112 ? 5.683 8.029 7.545 1.00 67.38 112 ARG A O 1
ATOM 846 N N . SER A 1 113 ? 4.466 6.305 6.793 1.00 84.44 113 SER A N 1
ATOM 847 C CA . SER A 1 113 ? 4.839 6.597 5.401 1.00 84.44 113 SER A CA 1
ATOM 848 C C . SER A 1 113 ? 3.870 6.058 4.361 1.00 84.44 113 SER A C 1
ATOM 850 O O . SER A 1 113 ? 3.605 4.854 4.305 1.00 84.44 113 SER A O 1
ATOM 852 N N . CYS A 1 114 ? 3.449 6.961 3.484 1.00 93.06 114 CYS A N 1
ATOM 853 C CA . CYS A 1 114 ? 2.885 6.644 2.187 1.00 93.06 114 CYS A CA 1
ATOM 854 C C . CYS A 1 114 ? 3.696 7.376 1.116 1.00 93.06 114 CYS A C 1
ATOM 856 O O . CYS A 1 114 ? 4.159 8.500 1.330 1.00 93.06 114 CYS A O 1
ATOM 858 N N . SER A 1 115 ? 3.981 6.673 0.026 1.00 95.81 115 SER A N 1
ATOM 859 C CA . SER A 1 115 ? 4.650 7.225 -1.140 1.00 95.81 115 SER A CA 1
ATOM 860 C C . SER A 1 115 ? 4.059 6.624 -2.411 1.00 95.81 115 SER A C 1
ATOM 862 O O . SER A 1 115 ? 4.102 5.406 -2.622 1.00 95.81 115 SER A O 1
ATOM 864 N N . GLY A 1 116 ? 3.536 7.503 -3.266 1.00 96.19 116 GLY A N 1
ATOM 865 C CA . GLY A 1 116 ? 2.991 7.176 -4.583 1.00 96.19 116 GLY A CA 1
ATOM 866 C C . GLY A 1 116 ? 1.543 6.681 -4.590 1.00 96.19 116 GLY A C 1
ATOM 867 O O . GLY A 1 116 ? 1.049 6.328 -5.657 1.00 96.19 116 GLY A O 1
ATOM 868 N N . GLU A 1 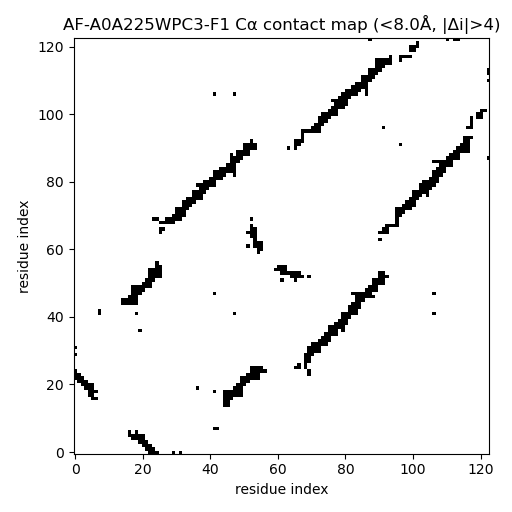117 ? 0.877 6.638 -3.439 1.00 95.81 117 GLU A N 1
ATOM 869 C CA . GLU A 1 117 ? -0.547 6.335 -3.284 1.00 95.81 117 GLU A CA 1
ATOM 870 C C . GLU A 1 117 ? -1.461 7.329 -4.030 1.00 95.81 117 GLU A C 1
ATOM 872 O O . GLU A 1 117 ? -1.036 8.441 -4.361 1.00 95.81 117 GLU A O 1
ATOM 877 N N . PRO A 1 118 ? -2.733 6.963 -4.295 1.00 95.19 118 PRO A N 1
ATOM 878 C CA . PRO A 1 118 ? -3.702 7.892 -4.867 1.00 95.19 118 PRO A CA 1
ATOM 879 C C . PRO A 1 118 ? -3.963 9.089 -3.942 1.00 95.19 118 PRO A C 1
ATOM 881 O O . PRO A 1 118 ? -4.012 8.940 -2.725 1.00 95.19 118 PRO A O 1
ATOM 884 N N . SER A 1 119 ? -4.189 10.277 -4.508 1.00 90.69 119 SER A N 1
ATOM 885 C CA . SER A 1 119 ? -4.336 11.532 -3.747 1.00 90.69 119 SER A CA 1
ATOM 886 C C . SER A 1 119 ? -5.530 11.579 -2.784 1.00 90.69 119 SER A C 1
ATOM 888 O O . SER A 1 119 ? -5.580 12.420 -1.891 1.00 90.69 119 SER A O 1
ATOM 890 N N . ASP A 1 120 ? -6.533 10.734 -3.006 1.00 87.00 120 ASP A N 1
ATOM 891 C CA . ASP A 1 120 ? -7.724 10.579 -2.172 1.00 87.00 120 ASP A CA 1
ATOM 892 C C . ASP A 1 120 ? -7.502 9.647 -0.969 1.00 87.00 120 ASP A C 1
ATOM 894 O O . ASP A 1 120 ? -8.281 9.679 -0.011 1.00 87.00 120 ASP A O 1
ATOM 898 N N . VAL A 1 121 ? -6.413 8.872 -0.964 1.00 89.12 121 VAL A N 1
ATOM 899 C CA . VAL A 1 121 ? -5.997 8.073 0.188 1.00 89.12 121 VAL A CA 1
ATOM 900 C C . VAL A 1 121 ? -5.314 8.976 1.210 1.00 89.12 121 VAL A C 1
ATOM 902 O O . VAL A 1 121 ? -4.225 9.497 0.990 1.00 89.12 121 VAL A O 1
ATOM 905 N N . LYS A 1 122 ? -5.961 9.142 2.367 1.00 83.06 122 LYS A N 1
ATOM 906 C CA . LYS A 1 122 ? -5.403 9.888 3.498 1.00 83.06 122 LYS A CA 1
ATOM 907 C C . LYS A 1 122 ? -4.630 8.958 4.421 1.00 83.06 122 LYS A C 1
ATOM 909 O O . LYS A 1 122 ? -5.219 8.263 5.257 1.00 83.06 122 LYS A O 1
ATOM 914 N N . CYS A 1 123 ? -3.318 8.985 4.249 1.00 83.50 123 CYS A N 1
ATOM 915 C CA . CYS A 1 123 ? -2.372 8.623 5.287 1.00 83.50 123 CYS A CA 1
ATOM 916 C C . CYS A 1 123 ? -2.106 9.834 6.204 1.00 83.50 123 CYS A C 1
ATOM 918 O O . CYS A 1 123 ? -1.850 9.585 7.399 1.00 83.50 123 CYS A O 1
#

Organism: NCBI:txid4795

InterPro domains:
  IPR000743 Glycoside hydrolase, family 28 [PF00295] (18-118)
  IPR011050 Pectin lyase fold/virulence factor [SSF51126] (17-111)
  IPR012334 Pectin lyase fold [G3DSA:2.160.20.10] (9-123)
  IPR050434 Glycosyl hydrolase family 28, fungi [PTHR31884] (17-123)